Protein AF-A0A2Z2KSW9-F1 (afdb_monomer)

pLDDT: mean 83.67, std 15.14, range [46.47, 96.56]

Foldseek 3Di:
DLVLVVVLCVVVVHDLVVVCVVLVPDSVNSVVVVVVPDDDDLVSLCSVCVVSVHDSVSVVDDPPPPPPPPPDD

Structure (mmCIF, N/CA/C/O backbone):
data_AF-A0A2Z2KSW9-F1
#
_entry.id   AF-A0A2Z2KSW9-F1
#
loop_
_atom_site.group_PDB
_atom_site.id
_atom_site.type_symbol
_atom_site.label_atom_id
_atom_site.label_alt_id
_atom_site.label_comp_id
_atom_site.label_asym_id
_atom_site.label_entity_id
_atom_site.label_seq_id
_atom_site.pdbx_PDB_ins_code
_atom_site.Cartn_x
_atom_site.Cartn_y
_atom_site.Cartn_z
_atom_site.occupancy
_atom_site.B_iso_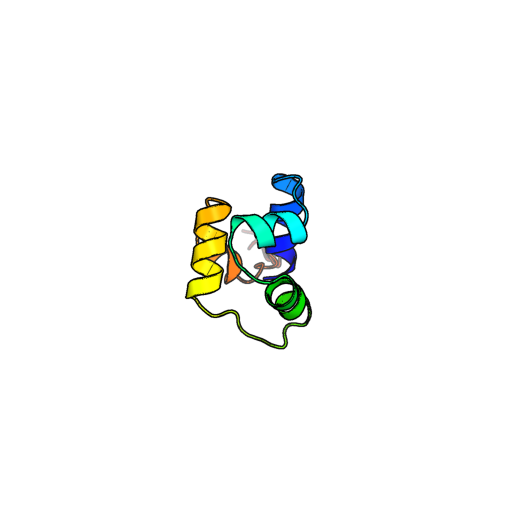or_equiv
_atom_site.auth_seq_id
_atom_site.auth_comp_id
_atom_site.auth_asym_id
_atom_site.auth_atom_id
_atom_site.pdbx_PDB_model_num
ATOM 1 N N . MET A 1 1 ? 3.780 5.863 -8.313 1.00 82.25 1 MET A N 1
ATOM 2 C CA . MET A 1 1 ? 3.307 4.733 -7.477 1.00 82.25 1 MET A CA 1
ATOM 3 C C . MET A 1 1 ? 3.031 5.144 -6.034 1.00 82.25 1 MET A C 1
ATOM 5 O O . MET A 1 1 ? 1.869 5.178 -5.661 1.00 82.25 1 MET A O 1
ATOM 9 N N . TYR A 1 2 ? 4.055 5.439 -5.218 1.00 87.75 2 TYR A N 1
ATOM 10 C CA . TYR A 1 2 ? 3.859 5.687 -3.780 1.00 87.75 2 TYR A CA 1
ATOM 11 C C . TYR A 1 2 ? 2.920 6.867 -3.486 1.00 87.75 2 TYR A C 1
ATOM 13 O O . TYR A 1 2 ? 2.030 6.725 -2.659 1.00 87.75 2 TYR A O 1
ATOM 21 N N . GLU A 1 3 ? 3.027 7.964 -4.237 1.00 89.06 3 GLU A N 1
ATOM 22 C CA . GLU A 1 3 ? 2.099 9.105 -4.132 1.00 89.06 3 GLU A CA 1
ATOM 23 C C . GLU A 1 3 ? 0.632 8.696 -4.311 1.00 89.06 3 GLU A C 1
ATOM 25 O O . GLU A 1 3 ? -0.227 9.063 -3.521 1.00 89.06 3 GLU A O 1
ATOM 30 N N . LYS A 1 4 ? 0.347 7.826 -5.282 1.00 90.44 4 LYS A N 1
ATOM 31 C CA . LYS A 1 4 ? -1.004 7.305 -5.519 1.00 90.44 4 LYS A CA 1
ATOM 32 C C . LYS A 1 4 ? -1.507 6.449 -4.364 1.00 90.44 4 LYS A C 1
ATOM 34 O O . LYS A 1 4 ? -2.678 6.502 -4.008 1.00 90.44 4 LYS A O 1
ATOM 39 N N . PHE A 1 5 ? -0.613 5.672 -3.755 1.00 91.62 5 PHE A N 1
ATOM 40 C CA . PHE A 1 5 ? -0.936 4.951 -2.530 1.00 91.62 5 PHE A CA 1
ATOM 41 C C . PHE A 1 5 ? -1.253 5.919 -1.378 1.00 91.62 5 PHE A C 1
ATOM 43 O O . PHE A 1 5 ? -2.242 5.701 -0.687 1.00 91.62 5 PHE A O 1
ATOM 50 N N . LEU A 1 6 ? -0.495 7.010 -1.209 1.00 92.56 6 LEU A N 1
ATOM 51 C CA . LEU A 1 6 ? -0.800 8.045 -0.212 1.00 92.56 6 LEU A CA 1
ATOM 52 C C . LEU A 1 6 ? -2.168 8.692 -0.451 1.00 92.56 6 LEU A C 1
ATOM 54 O O . LEU A 1 6 ? -2.959 8.781 0.483 1.00 92.56 6 LEU A O 1
ATOM 58 N N . SER A 1 7 ? -2.493 9.053 -1.694 1.00 93.50 7 SER A N 1
ATOM 59 C CA . SER A 1 7 ? -3.806 9.619 -2.028 1.00 93.50 7 SER A CA 1
ATOM 60 C C . SER A 1 7 ? -4.957 8.672 -1.676 1.00 93.50 7 SER A C 1
ATOM 62 O O . SER A 1 7 ? -6.026 9.122 -1.271 1.00 93.50 7 SER A O 1
ATOM 64 N N . LEU A 1 8 ? -4.763 7.358 -1.815 1.00 94.50 8 LEU A N 1
ATOM 65 C CA . LEU A 1 8 ? -5.759 6.361 -1.412 1.00 94.50 8 LEU A CA 1
ATOM 66 C C . LEU A 1 8 ? -5.848 6.201 0.114 1.00 94.50 8 LEU A C 1
ATOM 68 O O . LEU A 1 8 ? -6.936 5.971 0.644 1.00 94.50 8 LEU A O 1
ATOM 72 N N . LEU A 1 9 ? -4.739 6.357 0.846 1.00 94.00 9 LEU A N 1
ATOM 73 C CA . LEU A 1 9 ? -4.760 6.397 2.314 1.00 94.00 9 LEU A CA 1
ATOM 74 C C . LEU A 1 9 ? -5.551 7.602 2.826 1.00 94.00 9 LEU A C 1
ATOM 76 O O . LEU A 1 9 ? -6.397 7.439 3.701 1.00 94.00 9 LEU A O 1
ATOM 80 N N . GLU A 1 10 ? -5.327 8.783 2.249 1.00 95.00 10 GLU A N 1
ATOM 81 C CA . GLU A 1 10 ? -6.059 10.003 2.606 1.00 95.00 10 GLU A CA 1
ATOM 82 C C . GLU A 1 10 ? -7.561 9.856 2.346 1.00 95.00 10 GLU A C 1
ATOM 84 O O . GLU A 1 10 ? -8.368 10.152 3.223 1.00 95.00 10 GLU A O 1
ATOM 89 N N . GLN A 1 11 ? -7.941 9.315 1.185 1.00 94.06 11 GLN A N 1
ATOM 90 C CA . GLN A 1 11 ? -9.347 9.074 0.837 1.00 94.06 11 GLN A CA 1
ATOM 91 C C . GLN A 1 11 ? -10.013 8.012 1.719 1.00 94.06 11 GLN A C 1
ATOM 93 O O . GLN A 1 11 ? -11.196 8.121 2.034 1.00 94.06 11 GLN A O 1
ATOM 98 N N . SER A 1 12 ? -9.272 6.976 2.115 1.00 93.62 12 SER A N 1
ATOM 99 C CA . SER A 1 12 ? -9.802 5.898 2.957 1.00 93.62 12 SER A CA 1
ATOM 100 C C . SER A 1 12 ? -9.775 6.214 4.455 1.00 93.62 12 SER A C 1
ATOM 102 O O . SER A 1 12 ? -10.402 5.494 5.232 1.00 93.62 12 SER A O 1
ATOM 104 N N . GLY A 1 13 ? -9.039 7.248 4.880 1.00 95.88 13 GLY A N 1
ATOM 105 C CA . GLY A 1 13 ? -8.806 7.564 6.292 1.00 95.88 13 GLY A CA 1
ATOM 106 C C . GLY A 1 13 ? -8.008 6.487 7.038 1.00 95.88 13 GLY A C 1
ATOM 107 O O . GLY A 1 13 ? -8.047 6.430 8.268 1.00 95.88 13 GLY A O 1
ATOM 108 N N . LYS A 1 14 ? -7.314 5.602 6.312 1.00 94.81 14 LYS A N 1
ATOM 109 C CA . LYS A 1 14 ? -6.580 4.468 6.883 1.00 94.81 14 LYS A CA 1
ATOM 110 C C . LYS A 1 14 ? -5.085 4.722 6.911 1.00 94.81 14 LYS A C 1
ATOM 112 O O . LYS A 1 14 ? -4.505 5.397 6.069 1.00 94.81 14 LYS A O 1
ATOM 117 N N . THR A 1 15 ? -4.440 4.103 7.886 1.00 94.81 15 THR A N 1
ATOM 118 C CA . THR A 1 15 ? -2.986 4.068 8.016 1.00 94.81 15 THR A CA 1
ATOM 119 C C . THR A 1 15 ? -2.397 2.895 7.225 1.00 94.81 15 THR A C 1
ATOM 121 O O . THR A 1 15 ? -3.053 1.859 7.080 1.00 94.81 15 THR A O 1
ATOM 124 N N . PRO A 1 16 ? -1.120 2.964 6.802 1.00 93.12 16 PRO A N 1
ATOM 125 C CA . PRO A 1 16 ? -0.434 1.825 6.184 1.00 93.12 16 PRO A CA 1
ATOM 126 C C . PRO A 1 16 ? -0.479 0.546 7.033 1.00 93.12 16 PRO A C 1
ATOM 128 O O . PRO A 1 16 ? -0.505 -0.559 6.498 1.00 93.12 16 PRO A O 1
ATOM 131 N N . TYR A 1 17 ? -0.510 0.684 8.362 1.00 95.12 17 TYR A N 1
ATOM 132 C CA . TYR A 1 17 ? -0.636 -0.441 9.285 1.00 95.12 17 TYR A CA 1
ATOM 133 C C . TYR A 1 17 ? -1.999 -1.141 9.179 1.00 95.12 17 TYR A C 1
ATOM 135 O O . TYR A 1 17 ? -2.050 -2.369 9.121 1.00 95.12 17 TYR A O 1
ATOM 143 N N . GLN A 1 18 ? -3.094 -0.379 9.101 1.00 96.12 18 GLN A N 1
ATOM 144 C CA . GLN A 1 18 ? -4.438 -0.937 8.906 1.00 96.12 18 GLN A CA 1
ATOM 145 C C . GLN A 1 18 ? -4.543 -1.644 7.555 1.00 96.12 18 GLN A C 1
ATOM 147 O O . GLN A 1 18 ? -4.935 -2.807 7.508 1.00 96.12 18 GLN A O 1
ATOM 152 N N . ILE A 1 19 ? -4.073 -1.005 6.478 1.00 94.75 19 ILE A N 1
ATOM 153 C CA . ILE A 1 19 ? -4.017 -1.637 5.151 1.00 94.75 19 ILE A CA 1
ATOM 154 C C . ILE A 1 19 ? -3.203 -2.931 5.200 1.00 94.75 19 ILE A C 1
ATOM 156 O O . ILE A 1 19 ? -3.623 -3.944 4.650 1.00 94.75 19 ILE A O 1
ATOM 160 N N . SER A 1 20 ? -2.058 -2.932 5.888 1.00 95.38 20 SER A N 1
ATOM 161 C CA . SER A 1 20 ? -1.225 -4.127 6.034 1.00 95.38 20 SER A CA 1
ATOM 162 C C . SER A 1 20 ? -1.976 -5.283 6.699 1.00 95.38 20 SER A C 1
ATOM 164 O O . SER A 1 20 ? -1.906 -6.417 6.224 1.00 95.38 20 SER A O 1
ATOM 166 N N . LYS A 1 21 ? -2.730 -4.997 7.766 1.00 96.56 21 LYS A N 1
ATOM 167 C CA . LYS A 1 21 ? -3.538 -5.994 8.479 1.00 96.56 21 LYS A CA 1
ATOM 168 C C . LYS A 1 21 ? -4.692 -6.530 7.639 1.00 96.56 21 LYS A C 1
ATOM 170 O O . LYS A 1 21 ? -4.958 -7.724 7.698 1.00 96.56 21 LYS A O 1
ATOM 175 N N . GLU A 1 22 ? -5.345 -5.674 6.864 1.00 95.62 22 GLU A N 1
ATOM 176 C CA . GLU A 1 22 ? -6.524 -6.045 6.078 1.00 95.62 22 GLU A CA 1
ATOM 177 C C . GLU A 1 22 ? -6.171 -6.739 4.752 1.00 95.62 22 GLU A C 1
ATOM 179 O O . GLU A 1 22 ? -6.880 -7.639 4.317 1.00 95.62 22 GLU A O 1
ATOM 184 N N . THR A 1 23 ? -5.057 -6.360 4.121 1.00 95.12 23 THR A N 1
ATOM 185 C CA . THR A 1 23 ? -4.627 -6.905 2.817 1.00 95.12 23 THR A CA 1
ATOM 186 C C . THR A 1 23 ? -3.621 -8.052 2.926 1.00 95.12 23 THR A C 1
ATOM 188 O O . THR A 1 23 ? -3.334 -8.727 1.938 1.00 95.12 23 THR A O 1
ATOM 191 N N . GLY A 1 24 ? -3.004 -8.241 4.097 1.00 95.19 24 GLY A N 1
ATOM 192 C CA . GLY A 1 24 ? -1.895 -9.182 4.287 1.00 95.19 24 GLY A CA 1
ATOM 193 C C . GLY A 1 24 ? -0.585 -8.759 3.604 1.00 95.19 24 GLY A C 1
ATOM 194 O O . GLY A 1 24 ? 0.376 -9.532 3.556 1.00 95.19 24 GLY A O 1
ATOM 195 N N . ILE A 1 25 ? -0.504 -7.544 3.054 1.00 92.94 25 ILE A N 1
ATOM 196 C CA . ILE A 1 25 ? 0.741 -6.980 2.522 1.00 92.94 25 ILE A CA 1
ATOM 197 C C . ILE A 1 25 ? 1.563 -6.452 3.693 1.00 92.94 25 ILE A C 1
ATOM 199 O O . ILE A 1 25 ? 1.062 -5.679 4.503 1.00 92.94 25 ILE A O 1
ATOM 203 N N . SER A 1 26 ? 2.833 -6.844 3.809 1.00 92.56 26 SER A N 1
ATOM 204 C CA . SER A 1 26 ? 3.659 -6.387 4.929 1.00 92.56 26 SER A CA 1
ATOM 205 C C . SER A 1 26 ? 3.916 -4.880 4.865 1.00 92.56 26 SER A C 1
ATOM 207 O O . SER A 1 26 ? 4.151 -4.321 3.793 1.00 92.56 26 SER A O 1
ATOM 209 N N . THR A 1 27 ? 3.954 -4.220 6.023 1.00 91.06 27 THR A N 1
ATOM 210 C CA . THR A 1 27 ? 4.350 -2.806 6.132 1.00 91.06 27 THR A CA 1
ATOM 211 C C . THR A 1 27 ? 5.721 -2.540 5.507 1.00 91.06 27 THR A C 1
ATOM 213 O O . THR A 1 27 ? 5.899 -1.520 4.855 1.00 91.06 27 THR A O 1
ATOM 216 N N . ALA A 1 28 ? 6.665 -3.484 5.609 1.00 90.06 28 ALA A N 1
ATOM 217 C CA . ALA A 1 28 ? 7.963 -3.407 4.936 1.00 90.06 28 ALA A CA 1
ATOM 218 C C . ALA A 1 28 ? 7.829 -3.316 3.405 1.00 90.06 28 ALA A C 1
ATOM 220 O O . ALA A 1 28 ? 8.537 -2.544 2.764 1.00 90.06 28 ALA A O 1
ATOM 221 N N . THR A 1 29 ? 6.885 -4.060 2.818 1.00 89.19 29 THR A N 1
ATOM 222 C CA . THR A 1 29 ? 6.595 -3.995 1.379 1.00 89.19 29 THR A CA 1
ATOM 223 C C . THR A 1 29 ? 6.029 -2.627 0.998 1.00 89.19 29 THR A C 1
AT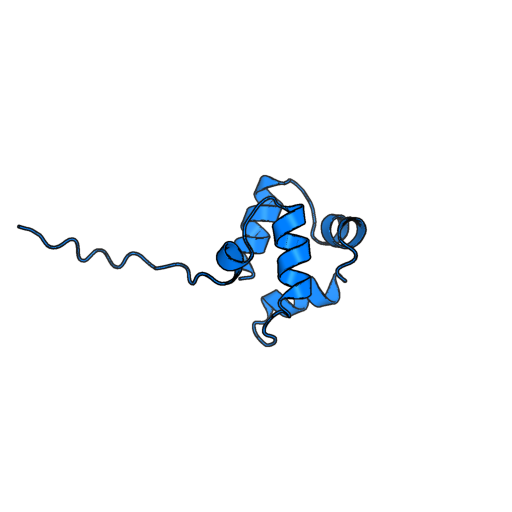OM 225 O O . THR A 1 29 ? 6.498 -2.031 0.031 1.00 89.19 29 THR A O 1
ATOM 228 N N . LEU A 1 30 ? 5.085 -2.100 1.789 1.00 89.50 30 LEU A N 1
ATOM 229 C CA . LEU A 1 30 ? 4.507 -0.766 1.581 1.00 89.50 30 LEU A CA 1
ATOM 230 C C . LEU A 1 30 ? 5.582 0.335 1.662 1.00 89.50 30 LEU A C 1
ATOM 232 O O . LEU A 1 30 ? 5.643 1.210 0.800 1.00 89.50 30 LEU A O 1
ATOM 236 N N . THR A 1 31 ? 6.473 0.263 2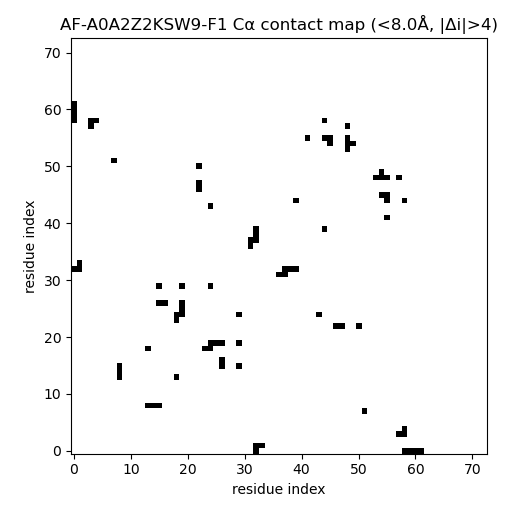.656 1.00 85.31 31 THR A N 1
ATOM 237 C CA . THR A 1 31 ? 7.586 1.209 2.834 1.00 85.31 31 THR A CA 1
ATOM 238 C C . THR A 1 31 ? 8.613 1.115 1.707 1.00 85.31 31 THR A C 1
ATOM 240 O O . THR A 1 31 ? 9.098 2.144 1.240 1.00 85.31 31 THR A O 1
ATOM 243 N N . ASN A 1 32 ? 8.925 -0.088 1.216 1.00 85.62 32 ASN A N 1
ATOM 244 C CA . ASN A 1 32 ? 9.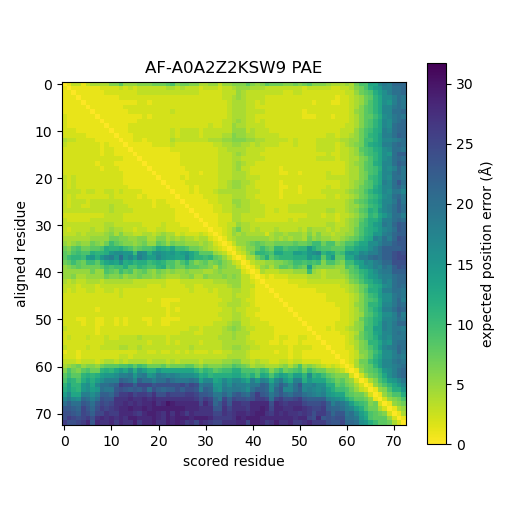884 -0.264 0.120 1.00 85.62 32 ASN A CA 1
ATOM 245 C C . ASN A 1 32 ? 9.437 0.424 -1.178 1.00 85.62 32 ASN A C 1
ATOM 247 O O . ASN A 1 32 ? 10.279 0.877 -1.950 1.00 85.62 32 ASN A O 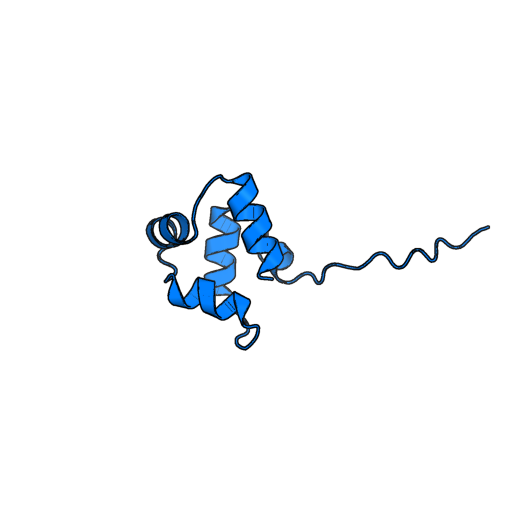1
ATOM 251 N N . TRP A 1 33 ? 8.132 0.571 -1.415 1.00 84.81 33 TRP A N 1
ATOM 252 C CA . TRP A 1 33 ? 7.634 1.288 -2.593 1.00 84.81 33 TRP A CA 1
ATOM 253 C C . TRP A 1 33 ? 7.878 2.795 -2.543 1.00 84.81 33 TRP A C 1
ATOM 255 O O . TRP A 1 33 ? 7.966 3.417 -3.600 1.00 84.81 33 TRP A O 1
ATOM 265 N N . LYS A 1 34 ? 8.059 3.373 -1.348 1.00 82.69 34 LYS A N 1
ATOM 266 C CA . LYS A 1 34 ? 8.491 4.769 -1.186 1.00 82.69 34 LYS A CA 1
ATOM 267 C C . LYS A 1 34 ? 9.895 4.992 -1.737 1.00 82.69 34 LYS A C 1
ATOM 269 O O . LYS A 1 34 ? 10.187 6.047 -2.282 1.00 82.69 34 LYS A O 1
ATOM 274 N N . GLN A 1 35 ? 10.768 4.001 -1.575 1.00 76.31 35 GLN A N 1
ATOM 275 C CA . GLN A 1 35 ? 12.178 4.123 -1.931 1.00 76.31 35 GLN A CA 1
ATOM 276 C C . GLN A 1 35 ? 12.428 3.989 -3.436 1.00 76.31 35 GLN A C 1
ATOM 278 O O . GLN A 1 35 ? 13.548 4.212 -3.874 1.00 76.31 35 GLN A O 1
ATOM 283 N N . GLY A 1 36 ? 11.430 3.584 -4.233 1.00 69.19 36 GLY A N 1
ATOM 284 C CA . GLY A 1 36 ? 11.567 3.430 -5.688 1.00 69.19 36 GLY A CA 1
ATOM 285 C C . GLY A 1 36 ? 12.508 2.302 -6.142 1.00 69.19 36 GLY A C 1
ATOM 286 O O . GLY A 1 36 ? 12.527 1.964 -7.319 1.00 69.19 36 GLY A O 1
ATOM 287 N N . ASN A 1 37 ? 13.229 1.663 -5.217 1.00 62.12 37 ASN A N 1
ATOM 288 C CA . ASN A 1 37 ? 14.240 0.637 -5.490 1.00 62.12 37 ASN A CA 1
ATOM 289 C C . ASN A 1 37 ? 13.658 -0.729 -5.893 1.00 62.12 37 ASN A C 1
ATOM 291 O O . ASN A 1 37 ? 14.406 -1.657 -6.193 1.00 62.12 37 ASN A O 1
ATOM 295 N N . TYR A 1 38 ? 12.333 -0.885 -5.872 1.00 64.62 38 TYR A N 1
ATOM 296 C CA . TYR A 1 38 ? 11.680 -2.154 -6.166 1.00 64.62 38 TYR A CA 1
ATOM 297 C C . TYR A 1 38 ? 10.400 -1.949 -6.969 1.00 64.62 38 TYR A C 1
ATOM 299 O O . TYR A 1 38 ? 9.462 -1.294 -6.509 1.00 64.62 38 TYR A O 1
ATOM 307 N N . LYS A 1 39 ? 10.345 -2.561 -8.157 1.00 69.00 39 LYS A N 1
ATOM 308 C CA . LYS A 1 39 ? 9.134 -2.617 -8.976 1.00 69.00 39 LYS A CA 1
ATOM 309 C C . LYS A 1 39 ? 8.154 -3.594 -8.300 1.00 69.00 39 LYS A C 1
ATOM 311 O O . LYS A 1 39 ? 8.492 -4.773 -8.173 1.00 69.00 39 LYS A O 1
ATOM 316 N N . PRO A 1 40 ? 6.982 -3.143 -7.817 1.00 74.56 40 PRO A N 1
ATOM 317 C CA . PRO A 1 40 ? 6.037 -4.019 -7.130 1.00 74.56 40 PRO A CA 1
ATOM 318 C C . PRO A 1 40 ? 5.635 -5.195 -8.029 1.00 74.56 40 PRO A C 1
ATOM 320 O O . PRO A 1 40 ? 5.359 -5.002 -9.213 1.00 74.56 40 PRO A O 1
ATOM 323 N N . LYS A 1 41 ? 5.569 -6.413 -7.476 1.00 82.50 41 LYS A N 1
ATOM 324 C CA . LYS A 1 41 ? 5.013 -7.560 -8.209 1.00 82.50 41 LYS A CA 1
ATOM 325 C C . LYS A 1 41 ? 3.528 -7.324 -8.497 1.00 82.50 41 LYS A C 1
ATOM 327 O O . LYS A 1 41 ? 2.811 -6.832 -7.622 1.00 82.50 41 LYS A O 1
ATOM 332 N N . ALA A 1 42 ? 3.077 -7.736 -9.683 1.00 83.56 42 ALA A N 1
ATOM 333 C CA . ALA A 1 42 ? 1.698 -7.559 -10.141 1.00 83.56 42 ALA A CA 1
ATOM 334 C C . ALA A 1 42 ? 0.664 -8.091 -9.131 1.00 83.56 42 ALA A C 1
ATOM 336 O O . ALA A 1 42 ? -0.316 -7.408 -8.855 1.00 83.56 42 ALA A O 1
ATOM 337 N N . ASP A 1 43 ? 0.934 -9.229 -8.485 1.00 89.88 43 ASP A N 1
ATOM 338 C CA . ASP A 1 43 ? 0.030 -9.825 -7.490 1.00 89.88 43 ASP A CA 1
ATOM 339 C C . ASP A 1 43 ? -0.264 -8.888 -6.310 1.00 89.88 43 ASP A C 1
ATOM 341 O O . ASP A 1 43 ? -1.398 -8.781 -5.851 1.00 89.88 43 ASP A O 1
ATOM 345 N N . LYS A 1 44 ? 0.756 -8.174 -5.815 1.00 89.75 44 LYS A N 1
ATOM 346 C CA . LYS A 1 44 ? 0.600 -7.247 -4.684 1.00 89.75 44 LYS A CA 1
ATOM 347 C C . LYS A 1 44 ? -0.135 -5.978 -5.100 1.00 89.75 44 LYS A C 1
ATOM 349 O O . LYS A 1 44 ? -0.938 -5.470 -4.324 1.00 89.75 44 LYS A O 1
ATOM 354 N N . LEU A 1 45 ? 0.105 -5.501 -6.322 1.00 90.38 45 LEU A N 1
ATOM 355 C CA . LEU A 1 45 ? -0.657 -4.390 -6.888 1.00 90.38 45 LEU A CA 1
ATOM 356 C C . LEU A 1 45 ? -2.122 -4.761 -7.073 1.00 90.38 45 LEU A C 1
ATOM 358 O O . LEU A 1 45 ? -2.980 -3.952 -6.750 1.00 90.38 45 LEU A O 1
ATOM 362 N N . LYS A 1 46 ? -2.409 -5.984 -7.531 1.00 93.9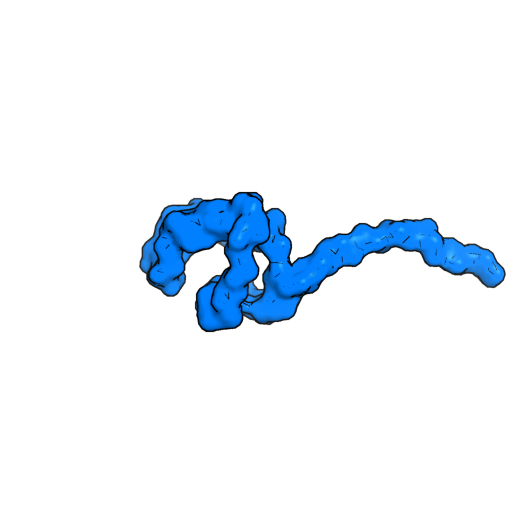4 46 LYS A N 1
ATOM 363 C CA . LYS A 1 46 ? -3.777 -6.475 -7.689 1.00 93.94 46 LYS A CA 1
ATOM 364 C C . LYS A 1 46 ? -4.525 -6.496 -6.360 1.00 93.94 46 LYS A C 1
ATOM 366 O O . LYS A 1 46 ? -5.629 -5.983 -6.300 1.00 93.94 46 LYS A O 1
ATOM 371 N N . ILE A 1 47 ? -3.906 -6.997 -5.289 1.00 95.31 47 ILE A N 1
ATOM 372 C CA . ILE A 1 47 ? -4.523 -6.994 -3.951 1.00 95.31 47 ILE A CA 1
ATOM 373 C C . ILE A 1 47 ? -4.893 -5.570 -3.509 1.00 95.31 47 ILE A C 1
ATOM 375 O O . ILE A 1 47 ? -5.983 -5.351 -2.996 1.00 95.31 47 ILE A O 1
ATOM 379 N N . LEU A 1 48 ? -4.004 -4.596 -3.714 1.00 93.38 48 LEU A N 1
ATOM 380 C CA . LEU A 1 48 ? -4.285 -3.195 -3.385 1.00 93.38 48 LEU A CA 1
ATOM 381 C C . LEU A 1 48 ? -5.344 -2.568 -4.282 1.00 93.38 48 LEU A C 1
ATOM 383 O O . LEU A 1 48 ? -6.166 -1.799 -3.799 1.00 93.38 48 LEU A O 1
ATOM 387 N N . ALA A 1 49 ? -5.303 -2.882 -5.571 1.00 94.38 49 ALA A N 1
ATOM 388 C CA . ALA A 1 49 ? -6.268 -2.416 -6.550 1.00 94.38 49 ALA A CA 1
ATOM 389 C C . ALA A 1 49 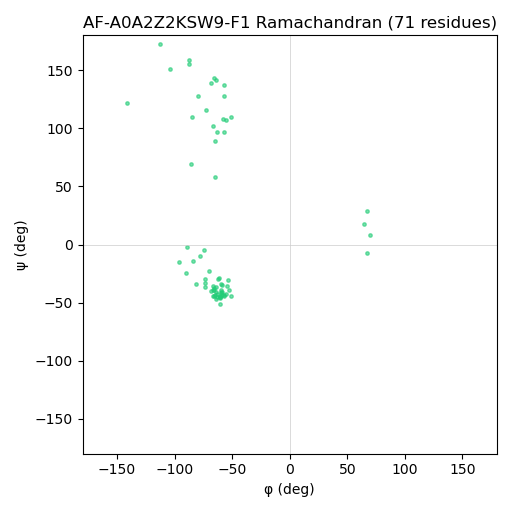? -7.673 -2.905 -6.178 1.00 94.38 49 ALA A C 1
ATOM 391 O O . ALA A 1 49 ? -8.571 -2.088 -5.992 1.00 94.38 49 ALA A O 1
ATOM 392 N N . ASP A 1 50 ? -7.810 -4.207 -5.923 1.00 96.44 50 ASP A N 1
ATOM 393 C CA . ASP A 1 50 ? -9.049 -4.837 -5.466 1.00 96.44 50 ASP A CA 1
ATOM 394 C C . ASP A 1 50 ? -9.516 -4.234 -4.126 1.00 96.44 50 ASP A C 1
ATOM 396 O O . ASP A 1 50 ? -10.696 -3.941 -3.954 1.00 96.44 50 ASP A O 1
ATOM 400 N N . TYR A 1 51 ? -8.590 -3.989 -3.192 1.00 95.94 51 TYR A N 1
ATOM 401 C CA . TYR A 1 51 ? -8.894 -3.406 -1.884 1.00 95.94 51 TYR A CA 1
ATOM 402 C C . TYR A 1 51 ? -9.428 -1.968 -1.966 1.00 95.94 51 TYR A C 1
ATOM 404 O O . TYR A 1 51 ? -10.378 -1.616 -1.269 1.00 95.94 51 TYR A O 1
ATOM 412 N N . PHE A 1 52 ? -8.813 -1.128 -2.800 1.00 95.38 52 PHE A N 1
ATOM 413 C CA . PHE A 1 52 ? -9.197 0.276 -2.962 1.00 95.38 52 PHE A CA 1
ATOM 414 C C . PHE A 1 52 ? -10.262 0.497 -4.046 1.00 95.38 52 PHE A C 1
ATOM 416 O O . PHE A 1 52 ? -10.687 1.632 -4.249 1.00 95.38 52 PHE A O 1
ATOM 423 N N . GLY A 1 53 ? -10.690 -0.557 -4.747 1.00 95.56 53 GLY A N 1
ATOM 424 C CA . GLY A 1 53 ? -11.647 -0.456 -5.851 1.00 95.56 53 GLY A CA 1
ATOM 425 C C . GLY A 1 53 ? -11.096 0.280 -7.078 1.00 95.56 53 GLY A C 1
ATOM 426 O O . GLY A 1 53 ? -11.856 0.909 -7.810 1.00 95.56 53 GLY A O 1
ATOM 427 N N . VAL A 1 54 ? -9.780 0.229 -7.299 1.00 95.06 54 VAL A N 1
ATOM 428 C CA . VAL A 1 54 ? -9.094 0.832 -8.457 1.00 95.06 54 VAL A CA 1
ATOM 429 C C . VAL A 1 54 ? -8.511 -0.254 -9.362 1.00 95.06 54 VAL A C 1
ATOM 431 O O . VAL A 1 54 ? -8.524 -1.433 -9.023 1.00 95.06 54 VAL A O 1
ATOM 434 N N . THR A 1 55 ? -7.983 0.112 -10.530 1.00 94.62 55 THR A N 1
ATOM 435 C CA . THR A 1 55 ? -7.279 -0.836 -11.409 1.00 94.62 55 THR A CA 1
ATOM 436 C C . THR A 1 55 ? -5.799 -0.938 -11.050 1.00 94.62 55 THR A C 1
ATOM 438 O O . THR A 1 55 ? -5.213 -0.019 -10.480 1.00 94.62 55 THR A O 1
ATOM 441 N N . VAL A 1 56 ? -5.142 -2.034 -11.437 1.00 91.38 56 VAL A N 1
ATOM 442 C CA . VAL A 1 56 ? -3.674 -2.134 -11.327 1.00 91.38 56 VAL A CA 1
ATOM 443 C C . VAL A 1 56 ? -2.987 -1.029 -12.140 1.00 91.38 56 VAL A C 1
ATOM 445 O O . VAL A 1 56 ? -1.975 -0.485 -11.702 1.00 91.38 56 VAL A O 1
ATOM 448 N N . ASP A 1 57 ? -3.564 -0.629 -13.275 1.00 90.50 57 ASP A N 1
ATOM 449 C CA . ASP A 1 57 ? -3.038 0.459 -14.103 1.00 90.50 57 ASP A CA 1
ATOM 450 C C . ASP A 1 57 ? -3.019 1.807 -13.387 1.00 90.50 57 ASP A C 1
ATOM 452 O O . ASP A 1 57 ? -2.119 2.605 -13.641 1.00 90.50 57 ASP A O 1
ATOM 456 N N . TYR A 1 58 ? -3.943 2.057 -12.449 1.00 91.38 58 TYR A N 1
ATOM 457 C CA . TYR A 1 58 ? -3.926 3.273 -11.631 1.00 91.38 58 TYR A CA 1
ATOM 458 C C . TYR A 1 58 ? -2.549 3.481 -10.998 1.00 91.38 58 TYR A C 1
ATOM 460 O O . TYR A 1 58 ? -1.979 4.565 -11.065 1.00 91.38 58 TYR A O 1
ATOM 468 N N . PHE A 1 59 ? -1.972 2.412 -10.461 1.00 87.94 59 PHE A N 1
ATOM 469 C CA . PHE A 1 59 ? -0.679 2.397 -9.792 1.00 87.94 59 PHE A CA 1
ATOM 470 C C . PHE A 1 59 ? 0.524 2.513 -10.740 1.00 87.94 59 PHE A C 1
ATOM 472 O O . PHE A 1 59 ? 1.564 3.057 -10.352 1.00 87.94 59 PHE A O 1
ATOM 479 N N . LEU A 1 60 ? 0.375 2.018 -11.971 1.00 85.56 60 LEU A N 1
ATOM 480 C CA . LEU A 1 60 ? 1.424 1.973 -12.993 1.00 85.56 60 LEU A CA 1
ATOM 481 C C . LEU A 1 60 ? 1.462 3.208 -13.889 1.00 85.56 60 LEU A C 1
ATOM 483 O O . LEU A 1 60 ? 2.512 3.505 -14.451 1.00 85.56 60 LEU A O 1
ATOM 487 N N . GLN A 1 61 ? 0.345 3.923 -14.023 1.00 82.94 61 GLN A N 1
ATOM 488 C CA . GLN A 1 61 ? 0.301 5.166 -14.776 1.00 82.94 61 GLN A CA 1
ATOM 489 C C . GLN A 1 61 ? 1.320 6.146 -14.194 1.00 82.94 61 GLN A C 1
ATOM 491 O O . GLN A 1 61 ? 1.319 6.429 -12.992 1.00 82.94 61 GLN A O 1
ATOM 496 N N . GLU A 1 62 ? 2.175 6.684 -15.050 1.00 72.19 62 GLU A N 1
ATOM 497 C CA . GLU A 1 62 ? 2.932 7.879 -14.714 1.00 72.19 62 GLU A CA 1
ATOM 498 C C . GLU A 1 62 ? 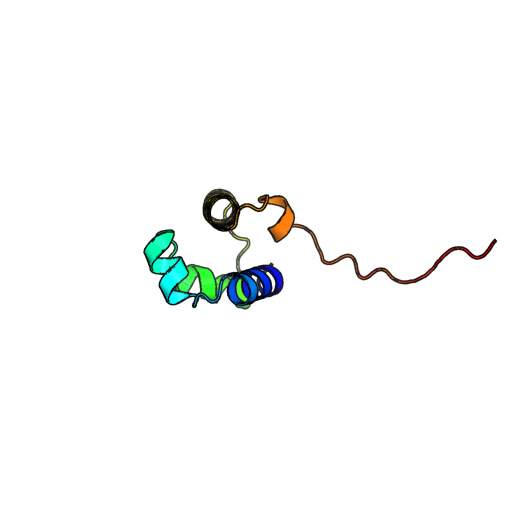1.943 9.037 -14.623 1.00 72.19 62 GLU A C 1
ATOM 500 O O . GLU A 1 62 ? 0.998 9.119 -15.416 1.00 72.19 62 GLU A O 1
ATOM 505 N N . ASP A 1 63 ? 2.116 9.906 -13.629 1.00 63.69 63 ASP A N 1
ATOM 506 C CA . ASP A 1 63 ? 1.382 11.159 -13.596 1.00 63.69 63 ASP A CA 1
ATOM 507 C C . ASP A 1 63 ? 1.831 11.930 -14.831 1.00 63.69 63 ASP A C 1
ATOM 509 O O . ASP A 1 63 ? 2.912 12.521 -14.849 1.00 63.69 63 ASP A O 1
ATOM 513 N N . LYS A 1 64 ? 1.039 11.847 -15.908 1.00 53.84 64 LYS A N 1
ATOM 514 C CA . LYS A 1 64 ? 1.196 12.723 -17.058 1.00 53.84 64 LYS A CA 1
ATOM 515 C C . LYS A 1 64 ? 1.076 14.128 -16.498 1.00 53.84 64 LYS A C 1
ATOM 517 O O . LYS A 1 64 ? -0.028 14.626 -16.285 1.00 53.84 64 LYS A O 1
ATOM 522 N N . LYS A 1 65 ? 2.220 14.757 -16.223 1.00 46.47 65 LYS A N 1
ATOM 523 C CA . LYS A 1 65 ? 2.299 16.203 -16.134 1.00 46.47 65 LYS A CA 1
ATOM 524 C C . LYS A 1 65 ? 1.751 16.666 -17.467 1.00 46.47 65 LYS A C 1
ATOM 526 O O . LYS A 1 65 ? 2.372 16.418 -18.492 1.00 46.47 65 LYS A O 1
ATOM 531 N N . PHE A 1 66 ? 0.539 17.203 -17.445 1.00 49.56 66 PHE A N 1
ATOM 532 C CA . PHE A 1 66 ? -0.032 17.880 -18.589 1.00 49.56 66 PHE A CA 1
ATOM 533 C C . PHE A 1 66 ? 0.861 19.105 -18.792 1.00 49.56 66 PHE A C 1
ATOM 535 O O . PHE A 1 66 ? 0.696 20.134 -18.137 1.00 49.56 66 PHE A O 1
ATOM 542 N N . ASP A 1 67 ? 1.916 18.946 -19.583 1.00 48.94 67 ASP A N 1
ATOM 543 C CA . ASP A 1 67 ? 2.713 20.041 -20.083 1.00 48.94 67 ASP A CA 1
ATOM 544 C C . ASP A 1 67 ? 1.791 20.807 -21.022 1.00 48.94 67 ASP A C 1
ATOM 546 O O . ASP A 1 67 ? 1.449 20.356 -22.107 1.00 48.94 67 ASP A O 1
ATOM 550 N N . GLY A 1 68 ? 1.272 21.929 -20.530 1.00 53.06 68 GLY A N 1
ATOM 551 C CA . GLY A 1 68 ? 0.246 22.731 -21.184 1.00 53.06 68 GLY A CA 1
ATOM 552 C C . GLY A 1 68 ? 0.682 23.377 -22.500 1.00 53.06 68 GLY A C 1
ATOM 553 O O . GLY A 1 68 ? 0.549 24.585 -22.653 1.00 53.06 68 GLY A O 1
ATOM 554 N N . THR A 1 69 ? 1.118 22.603 -23.490 1.00 52.22 69 THR A N 1
ATOM 555 C CA . THR A 1 69 ? 1.023 22.993 -24.896 1.00 52.22 69 THR A CA 1
ATOM 556 C C . THR A 1 69 ? -0.356 22.596 -25.403 1.00 52.22 69 THR A C 1
ATOM 558 O O . THR A 1 69 ? -0.547 21.709 -26.229 1.00 52.22 69 THR A O 1
ATOM 561 N N . ALA A 1 70 ? -1.358 23.309 -24.881 1.00 57.59 70 ALA A N 1
ATOM 562 C CA . ALA A 1 70 ? -2.578 23.522 -25.631 1.00 57.59 70 ALA A CA 1
ATOM 563 C C . ALA A 1 70 ? -2.172 24.204 -26.943 1.00 57.59 70 ALA A C 1
ATOM 565 O O . ALA A 1 70 ? -1.749 25.362 -26.951 1.00 57.59 70 ALA A O 1
ATOM 566 N N . VAL A 1 71 ? -2.250 23.443 -28.032 1.00 55.19 71 VAL A N 1
ATOM 567 C CA . VAL A 1 71 ? -2.209 23.947 -29.401 1.00 55.19 71 VAL A CA 1
ATOM 568 C C . VAL A 1 71 ? -3.243 25.069 -29.495 1.00 55.19 71 VAL A C 1
ATOM 570 O O . VAL A 1 71 ? -4.447 24.836 -29.388 1.00 55.19 71 VAL A O 1
ATOM 573 N N . GLN A 1 72 ? -2.762 26.304 -29.616 1.00 50.25 72 GLN A N 1
ATOM 574 C CA . GLN A 1 72 ? -3.595 27.456 -29.921 1.00 50.25 72 GLN A CA 1
ATOM 575 C C . GLN A 1 72 ? -3.757 27.541 -31.437 1.00 50.25 72 GLN A C 1
ATOM 577 O O . GLN A 1 72 ? -2.807 27.908 -32.117 1.00 50.25 72 GLN A O 1
ATOM 582 N N . LYS A 1 73 ? -4.994 27.252 -31.858 1.00 48.84 73 LYS A N 1
ATOM 583 C CA . LYS A 1 73 ? -5.682 27.618 -33.109 1.00 48.84 73 LYS A CA 1
ATOM 584 C C . LYS A 1 73 ? -5.128 27.100 -34.435 1.00 48.84 73 LYS A C 1
ATOM 586 O O . LYS A 1 73 ? -3.999 27.454 -34.818 1.00 48.84 73 LYS A O 1
#

Solvent-accessible surface area (backbone atoms only — not comparable to full-atom values): 4566 Å² total; per-residue (Å²): 80,46,68,59,53,50,55,51,29,65,76,67,76,49,52,68,66,56,51,19,70,76,70,71,48,53,55,68,59,61,54,44,40,66,69,65,83,49,84,79,55,67,71,62,42,42,56,51,12,64,72,72,75,50,54,53,59,68,51,68,50,71,83,74,73,79,73,83,75,72,82,79,129

Organism: NCBI:txid414771

Secondary structure (DSSP, 8-state):
-HHHHHHHHHHHT--HHHHHHHH---HHHHHHHHTS-S---HHHHHHHHHHHT--HHHHHS------------

InterPro domains:
  IPR001387 Cro/C1-type, helix-turn-helix domain [PF01381] (8-59)
  IPR001387 Cro/C1-type, helix-turn-helix domain [PS50943] (8-59)
  IPR001387 Cro/C1-type, helix-turn-helix domain [SM00530] (4-59)
  IPR001387 Cro/C1-type, helix-turn-helix domain [cd00093] (3-59)
  IPR010982 Lambda repressor-like, DNA-binding domain superfamily [G3DSA:1.10.260.40] (1-61)
  IPR010982 Lambda repressor-like, DNA-binding domain superfamily [SSF47413] (5-63)

Radius of gyration: 14.51 Å; Cα contacts (8 Å, |Δi|>4): 45; chains: 1; bounding box: 26×37×42 Å

Nearest PDB structures (foldseek):
  6rmq-assembly2_B-3  TM=7.937E-01  e=2.784E-02  Deinococcus deserti
  6jq1-assembly1_A  TM=7.029E-01  e=1.516E-02  Deinococcus geothermalis DSM 11300
  3op9-assembly1_A  TM=7.968E-01  e=2.465E-02  List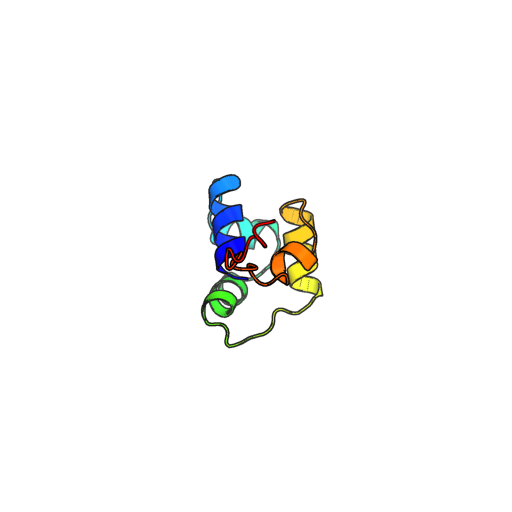eria innocua
  3vk0-assembly2_B  TM=8.450E-01  e=9.969E-02  Neisseria meningitidis MC58
  2xi8-assembly1_A  TM=8.531E-01  e=1.126E-01  Enterococcus faecalis

Mean predicted aligned error: 7.1 Å

Sequence (73 aa):
MYEKFLSLLEQSGKTPYQISKETGISTATLTNWKQGNYKPKADKLKILADYFGVTVDYFLQEDKKFDGTAVQK